Protein AF-S4WAB5-F1 (afdb_monomer)

Organism: NCBI:txid45607

Solvent-accessible surface area (backbone atoms only — not comparable to full-atom values): 7716 Å² total; per-residue (Å²): 116,58,56,71,50,38,75,73,32,72,63,19,28,50,52,52,54,56,50,25,50,50,34,35,67,47,62,54,38,55,58,63,55,35,60,74,65,39,44,42,60,51,73,30,66,30,59,68,73,64,15,44,55,21,47,50,52,50,52,68,36,61,47,78,45,67,38,91,84,80,67,44,85,41,81,41,58,71,46,80,85,55,55,96,79,49,56,58,53,72,51,77,29,98,83,13,40,53,71,37,68,88,44,32,52,58,52,50,54,50,38,53,50,20,53,49,51,42,40,46,76,70,68,70,59,66,92,85,66,87,85,86,84,135

Mean predicted aligned error: 3.74 Å

InterPro domains:
  IPR001227 Acyl transferase domain superfamily [G3DSA:3.40.366.10] (1-134)
  IPR014043 Acyl transferase domain [PF00698] (1-134)
  IPR016035 Acyl transferase/acyl hydrolase/lysophospholipase [SSF52151] (1-134)
  IPR050830 Fungal fatty acid synthase [PTHR10982] (1-134)

Nearest PDB structures (foldseek):
  7q5s-assembly1_C  TM=9.956E-01  e=2.788E-16  Thermochaetoides thermophila DSM 1495
  8psl-assembly1_G  TM=9.859E-01  e=1.251E-15  Saccharomyces cerevisiae
  6ql9-assembly1_H  TM=9.331E-01  e=1.418E-15  Saccharomyces cerevisiae S288C
  6ql9-assembly1_J  TM=9.328E-01  e=1.710E-15  Saccharomyces cerevisiae S288C
  6ql9-assembly1_L  TM=9.329E-01  e=2.489E-15  Saccharomyces cerevisiae S288C

Radius of gyration: 18.32 Å; Cα contacts (8 Å, |Δi|>4): 167; chains: 1; bounding box: 42×33×55 Å

pLDDT: mean 96.0, std 3.22, range [81.0, 98.69]

Structure (mmCIF, N/CA/C/O backbone):
data_AF-S4WAB5-F1
#
_entry.id   AF-S4WAB5-F1
#
loop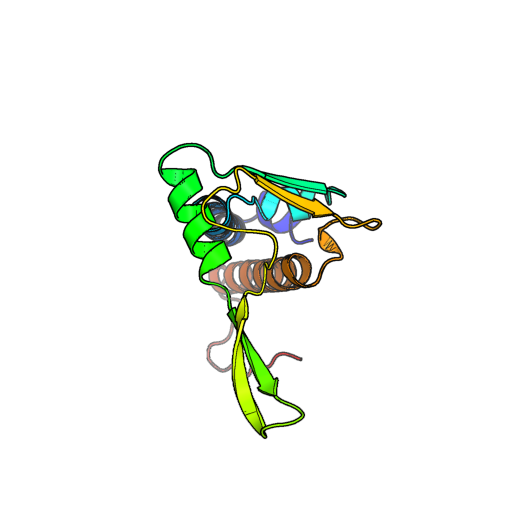_
_atom_site.group_PDB
_atom_site.id
_atom_site.type_symbol
_atom_site.label_atom_id
_atom_site.label_alt_id
_atom_site.label_comp_id
_atom_site.label_asym_id
_atom_site.label_entity_id
_atom_site.label_seq_id
_atom_site.pdbx_PDB_ins_code
_atom_site.Cartn_x
_atom_site.Cartn_y
_atom_site.Cartn_z
_atom_site.occupancy
_atom_site.B_iso_or_equiv
_atom_site.auth_seq_id
_atom_site.auth_comp_id
_atom_site.auth_asym_id
_atom_site.auth_atom_id
_atom_site.pdbx_PDB_model_num
ATOM 1 N N . MET A 1 1 ? -10.135 6.441 3.856 1.00 81.00 1 MET A N 1
ATOM 2 C CA . MET A 1 1 ? -10.633 5.078 4.169 1.00 81.00 1 MET A CA 1
ATOM 3 C C . MET A 1 1 ? -9.980 4.596 5.461 1.00 81.00 1 MET A C 1
ATOM 5 O O . MET A 1 1 ? -8.777 4.774 5.581 1.00 81.00 1 MET A O 1
ATOM 9 N N . GLY A 1 2 ? -10.729 4.056 6.431 1.00 86.31 2 GLY A N 1
ATOM 10 C CA . GLY A 1 2 ? -10.191 3.329 7.603 1.00 86.31 2 GLY A CA 1
ATOM 11 C C . GLY A 1 2 ? -9.308 4.087 8.615 1.00 86.31 2 GLY A C 1
ATOM 12 O O . GLY A 1 2 ? -8.912 3.497 9.617 1.00 86.31 2 GLY A O 1
ATOM 13 N N . MET A 1 3 ? -8.991 5.367 8.388 1.00 94.31 3 MET A N 1
ATOM 14 C CA . MET A 1 3 ? -8.004 6.097 9.199 1.00 94.31 3 MET A CA 1
ATOM 15 C C . MET A 1 3 ? -8.500 6.458 10.605 1.00 94.31 3 MET A C 1
ATOM 17 O O . MET A 1 3 ? -7.706 6.465 11.541 1.00 94.31 3 MET A O 1
ATOM 21 N N . ASP A 1 4 ? -9.802 6.674 10.794 1.00 96.69 4 ASP A N 1
ATOM 22 C CA . ASP A 1 4 ? -10.360 6.904 12.134 1.00 96.69 4 ASP A CA 1
ATOM 23 C C . ASP A 1 4 ? -10.182 5.666 13.025 1.00 96.69 4 ASP A C 1
ATOM 25 O O . ASP A 1 4 ? -9.779 5.768 14.188 1.00 96.69 4 ASP A O 1
ATOM 29 N N . LEU A 1 5 ? -10.397 4.474 12.454 1.00 96.31 5 LEU A N 1
ATOM 30 C CA . LEU A 1 5 ? -10.170 3.208 13.147 1.00 96.31 5 LEU A CA 1
ATOM 31 C C . LEU A 1 5 ? -8.675 2.942 13.366 1.00 96.31 5 LEU A C 1
ATOM 33 O O . LEU A 1 5 ? -8.288 2.519 14.449 1.00 96.31 5 LEU A O 1
ATOM 37 N N . TYR A 1 6 ? -7.823 3.253 12.385 1.00 97.69 6 TYR A N 1
ATOM 38 C CA . TYR A 1 6 ? -6.363 3.199 12.542 1.00 97.69 6 TYR A CA 1
ATOM 39 C C . TYR A 1 6 ? -5.877 4.047 13.735 1.00 97.69 6 TYR A C 1
ATOM 41 O O . TYR A 1 6 ? -5.011 3.631 14.511 1.00 97.69 6 TYR A O 1
ATOM 49 N N . ASN A 1 7 ? -6.445 5.244 13.907 1.00 97.31 7 ASN A N 1
ATOM 50 C CA . ASN A 1 7 ? -6.063 6.153 14.985 1.00 97.31 7 ASN A CA 1
ATOM 51 C C . ASN A 1 7 ? -6.549 5.666 16.357 1.00 97.31 7 ASN A C 1
ATOM 53 O O . ASN A 1 7 ? -5.837 5.839 17.345 1.00 97.31 7 ASN A O 1
ATOM 57 N N . SER A 1 8 ? -7.720 5.030 16.423 1.00 97.38 8 SER A N 1
ATOM 58 C CA . SER A 1 8 ? -8.389 4.665 17.680 1.00 97.38 8 SER A CA 1
ATOM 59 C C . SER A 1 8 ? -8.163 3.221 18.146 1.00 97.38 8 SER A C 1
ATOM 61 O O . SER A 1 8 ? -8.245 2.967 19.347 1.00 97.38 8 SER A O 1
ATOM 63 N N . SER A 1 9 ? -7.849 2.280 17.249 1.00 98.12 9 SE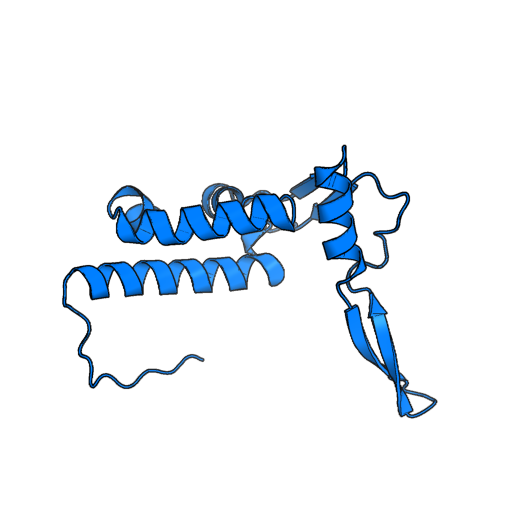R A N 1
ATOM 64 C CA . SER A 1 9 ? -7.660 0.861 17.575 1.00 98.12 9 SER A CA 1
ATOM 65 C C . SER A 1 9 ? -6.209 0.414 17.357 1.00 98.12 9 SER A C 1
ATOM 67 O O . SER A 1 9 ? -5.723 0.450 16.223 1.00 98.12 9 SER A O 1
ATOM 69 N N . PRO A 1 10 ? -5.501 -0.061 18.403 1.00 98.19 10 PRO A N 1
ATOM 70 C CA . PRO A 1 10 ? -4.136 -0.567 18.253 1.00 98.19 10 PRO A CA 1
ATOM 71 C C . PRO A 1 10 ? -4.076 -1.827 17.376 1.00 98.19 10 PRO A C 1
ATOM 73 O O . PRO A 1 10 ? -3.102 -2.022 16.656 1.00 98.19 10 PRO A O 1
ATOM 76 N N . VAL A 1 11 ? -5.128 -2.654 17.386 1.00 98.00 1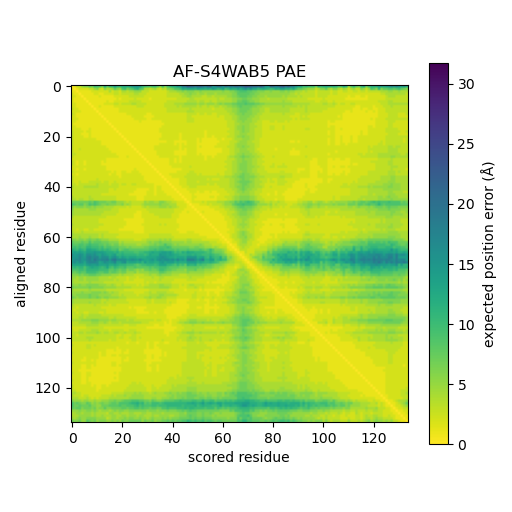1 VAL A N 1
ATOM 77 C CA . VAL A 1 11 ? -5.211 -3.869 16.559 1.00 98.00 11 VAL A CA 1
ATOM 78 C C . VAL A 1 11 ? -5.355 -3.502 15.086 1.00 98.00 11 VAL A C 1
ATOM 80 O O . VAL A 1 11 ? -4.623 -4.023 14.245 1.00 98.00 11 VAL A O 1
ATOM 83 N N . ALA A 1 12 ? -6.251 -2.563 14.768 1.00 98.00 12 ALA A N 1
ATOM 84 C CA . ALA A 1 12 ? -6.398 -2.070 13.403 1.00 98.00 12 ALA A CA 1
ATOM 85 C C . ALA A 1 12 ? -5.103 -1.409 12.910 1.00 98.00 12 ALA A C 1
ATOM 87 O O . ALA A 1 12 ? -4.682 -1.644 11.777 1.00 98.00 12 ALA A O 1
ATOM 88 N N . ARG A 1 13 ? -4.450 -0.619 13.771 1.00 98.50 13 ARG A N 1
ATOM 89 C CA . ARG A 1 13 ? -3.172 0.031 13.473 1.00 98.50 13 ARG A CA 1
ATOM 90 C C . ARG A 1 13 ? -2.088 -0.969 13.083 1.00 98.50 13 ARG A C 1
ATOM 92 O O . ARG A 1 13 ? -1.466 -0.796 12.043 1.00 98.50 13 ARG A O 1
ATOM 99 N N . GLU A 1 14 ? -1.927 -2.043 13.852 1.00 98.38 14 GLU A N 1
ATOM 100 C CA . GLU A 1 14 ? -0.913 -3.069 13.587 1.00 98.38 14 GLU A CA 1
ATOM 101 C C . GLU A 1 14 ? -1.125 -3.770 12.233 1.00 98.38 14 GLU A C 1
ATOM 103 O O . GLU A 1 14 ? -0.163 -4.073 11.526 1.00 98.38 14 GLU A O 1
ATOM 108 N N . VAL A 1 15 ? -2.381 -3.996 11.822 1.00 98.31 15 VAL A N 1
ATOM 109 C CA . VAL A 1 15 ? -2.690 -4.556 10.492 1.00 98.31 15 VAL A CA 1
ATOM 110 C C . VAL A 1 15 ? -2.159 -3.649 9.383 1.00 98.31 15 VAL A C 1
ATOM 112 O O . VAL A 1 15 ? -1.498 -4.133 8.461 1.00 98.31 15 VAL A O 1
ATOM 115 N N . TRP A 1 16 ? -2.424 -2.347 9.485 1.00 98.50 16 TRP A N 1
ATOM 116 C CA . TRP A 1 16 ? -1.954 -1.357 8.521 1.00 98.50 16 TRP A CA 1
ATOM 117 C C . TRP A 1 16 ? -0.435 -1.184 8.552 1.00 98.50 16 TRP A C 1
ATOM 119 O O . TRP A 1 16 ? 0.182 -1.215 7.494 1.00 98.50 16 TRP A O 1
ATOM 129 N N . ASP A 1 17 ? 0.172 -1.047 9.732 1.00 98.56 17 ASP A N 1
ATOM 130 C CA . ASP A 1 17 ? 1.612 -0.801 9.880 1.00 98.56 17 ASP A CA 1
ATOM 131 C C . ASP A 1 17 ? 2.443 -1.981 9.360 1.00 98.56 17 ASP A C 1
ATOM 133 O O . ASP A 1 17 ? 3.463 -1.794 8.692 1.00 98.56 17 ASP A O 1
ATOM 137 N N . ARG A 1 18 ? 1.990 -3.216 9.607 1.00 98.50 18 ARG A N 1
ATOM 138 C CA . ARG A 1 18 ? 2.633 -4.422 9.073 1.00 98.50 18 ARG A CA 1
ATOM 139 C C . ARG A 1 18 ? 2.542 -4.486 7.550 1.00 98.50 18 ARG A C 1
ATOM 141 O O . ARG A 1 18 ? 3.520 -4.851 6.900 1.00 98.50 18 ARG A O 1
ATOM 148 N N . ALA A 1 19 ? 1.388 -4.140 6.985 1.00 98.25 19 ALA A N 1
ATOM 149 C CA . ALA A 1 19 ? 1.220 -4.099 5.539 1.00 98.25 19 ALA A CA 1
ATOM 150 C C . ALA A 1 19 ? 2.068 -2.989 4.910 1.00 98.25 19 ALA A C 1
ATOM 152 O O . ALA A 1 19 ? 2.788 -3.247 3.953 1.00 98.25 19 ALA A O 1
ATOM 153 N N . ASP A 1 20 ? 2.043 -1.782 5.472 1.00 98.50 20 ASP A N 1
ATOM 154 C CA . ASP A 1 20 ? 2.819 -0.646 4.980 1.00 98.50 20 ASP A CA 1
ATOM 155 C C . ASP A 1 20 ? 4.317 -0.943 4.975 1.00 98.50 20 ASP A C 1
ATOM 157 O O . ASP A 1 20 ? 4.972 -0.750 3.954 1.00 98.50 20 ASP A O 1
ATOM 161 N N . ARG A 1 21 ? 4.840 -1.533 6.057 1.00 98.69 21 ARG A N 1
ATOM 162 C CA . ARG A 1 21 ? 6.233 -1.989 6.122 1.00 98.69 21 ARG A CA 1
ATOM 163 C C . ARG A 1 21 ? 6.567 -2.965 4.998 1.00 98.69 21 ARG A C 1
ATOM 165 O O . ARG A 1 21 ? 7.572 -2.785 4.318 1.00 98.69 21 ARG A O 1
ATOM 172 N N . HIS A 1 22 ? 5.697 -3.944 4.751 1.00 98.38 22 HIS A N 1
ATOM 173 C CA . HIS A 1 22 ? 5.882 -4.888 3.653 1.00 98.38 22 HIS A CA 1
ATOM 174 C C . HIS A 1 22 ? 5.892 -4.192 2.282 1.00 98.38 22 HIS A C 1
ATOM 176 O O . HIS A 1 22 ? 6.757 -4.489 1.458 1.00 98.38 22 HIS A O 1
ATOM 182 N N . PHE A 1 23 ? 4.984 -3.242 2.037 1.00 98.19 23 PHE A N 1
ATOM 183 C CA . PHE A 1 23 ? 4.959 -2.467 0.792 1.00 98.19 23 PHE A CA 1
ATOM 184 C C . PHE A 1 23 ? 6.212 -1.598 0.619 1.00 98.19 23 PHE A C 1
ATOM 186 O O . PHE A 1 23 ? 6.760 -1.530 -0.483 1.00 98.19 23 PHE A O 1
ATOM 193 N N . VAL A 1 24 ? 6.708 -0.977 1.691 1.00 98.12 24 VAL A N 1
ATOM 194 C CA . VAL A 1 24 ? 7.925 -0.157 1.655 1.00 98.12 24 VAL A CA 1
ATOM 195 C C . VAL A 1 24 ? 9.146 -1.025 1.367 1.00 98.12 24 VAL A C 1
ATOM 197 O O . VAL A 1 24 ? 9.929 -0.706 0.475 1.00 98.12 24 VAL A O 1
ATOM 200 N N . GLU A 1 25 ? 9.295 -2.143 2.072 1.00 97.62 25 GLU A N 1
ATOM 201 C CA . GLU A 1 25 ? 10.451 -3.032 1.932 1.00 97.62 25 GLU A CA 1
ATOM 202 C C . GLU A 1 25 ? 10.470 -3.770 0.588 1.00 97.62 25 GLU A C 1
ATOM 204 O O . GLU A 1 25 ? 11.541 -3.954 0.008 1.00 97.62 25 GLU A O 1
ATOM 209 N N . THR A 1 26 ? 9.300 -4.165 0.077 1.00 98.19 26 THR A N 1
ATOM 210 C CA . THR A 1 26 ? 9.180 -5.004 -1.129 1.00 98.19 26 THR A CA 1
ATOM 211 C C . THR A 1 26 ? 9.028 -4.173 -2.400 1.00 98.19 26 THR A C 1
ATOM 213 O O . THR A 1 26 ? 9.604 -4.516 -3.434 1.00 98.19 26 THR A O 1
ATOM 216 N N . TYR A 1 27 ? 8.271 -3.075 -2.339 1.00 98.12 27 TYR A N 1
ATOM 217 C CA . TYR A 1 27 ? 7.859 -2.297 -3.512 1.00 98.12 27 TYR A CA 1
ATOM 218 C C . TYR A 1 27 ? 8.271 -0.823 -3.454 1.00 98.12 27 TYR A C 1
ATOM 220 O O . TYR A 1 27 ? 8.080 -0.113 -4.441 1.00 98.12 27 TYR A O 1
ATOM 228 N N . GLY A 1 28 ? 8.848 -0.353 -2.342 1.00 97.88 28 GLY A N 1
ATOM 229 C CA . GLY A 1 28 ? 9.272 1.039 -2.171 1.00 97.88 28 GLY A CA 1
ATOM 230 C C . GLY A 1 28 ? 8.113 2.034 -2.080 1.00 97.88 28 GLY A C 1
ATOM 231 O O . GLY A 1 28 ? 8.277 3.198 -2.440 1.00 97.88 28 GLY A O 1
ATOM 232 N N . ILE A 1 29 ? 6.934 1.583 -1.642 1.00 97.75 29 ILE A N 1
ATOM 233 C CA . ILE A 1 29 ? 5.696 2.373 -1.606 1.00 97.75 29 ILE A CA 1
ATOM 234 C C . ILE A 1 29 ? 5.118 2.339 -0.192 1.00 97.75 29 ILE A C 1
ATOM 236 O O . ILE A 1 29 ? 5.064 1.279 0.413 1.00 97.75 29 ILE A O 1
ATOM 240 N N . SER A 1 30 ? 4.625 3.471 0.317 1.00 98.12 30 SER A N 1
ATOM 241 C CA . SER A 1 30 ? 3.787 3.489 1.524 1.00 98.12 30 SER A CA 1
ATOM 242 C C . SER A 1 30 ? 2.311 3.514 1.129 1.00 98.12 30 SER A C 1
ATOM 244 O O . SER A 1 30 ? 1.823 4.499 0.566 1.00 98.12 30 SER A O 1
ATOM 246 N N . ILE A 1 31 ? 1.590 2.433 1.433 1.00 97.81 31 ILE A N 1
ATOM 247 C CA . ILE A 1 31 ? 0.141 2.353 1.225 1.00 97.81 31 ILE A CA 1
ATOM 248 C C . ILE A 1 31 ? -0.603 3.291 2.182 1.00 97.81 31 ILE A C 1
ATOM 250 O O . ILE A 1 31 ? -1.599 3.899 1.792 1.00 97.81 31 ILE A O 1
ATOM 254 N N . LEU A 1 32 ? -0.085 3.497 3.400 1.00 97.81 32 LEU A N 1
ATOM 255 C CA . LEU A 1 32 ? -0.634 4.461 4.356 1.00 97.81 32 LEU A CA 1
ATOM 256 C C . LEU A 1 32 ? -0.593 5.884 3.799 1.00 97.81 32 LEU A C 1
ATOM 258 O O . LEU A 1 32 ? -1.589 6.604 3.892 1.00 97.81 32 LEU A O 1
ATOM 262 N N . LYS A 1 33 ? 0.525 6.279 3.179 1.00 97.31 33 LYS A N 1
ATOM 263 C CA . LYS A 1 33 ? 0.642 7.584 2.521 1.00 97.31 33 LYS A CA 1
ATOM 264 C C . LYS A 1 33 ? -0.388 7.737 1.402 1.00 97.31 33 LYS A C 1
ATOM 266 O O . LYS A 1 33 ? -1.083 8.748 1.349 1.00 97.31 33 LYS A O 1
ATOM 271 N N . ILE A 1 34 ? -0.542 6.718 0.551 1.00 97.62 34 ILE A N 1
ATOM 272 C CA . ILE A 1 34 ? -1.518 6.743 -0.549 1.00 97.62 34 ILE A CA 1
ATOM 273 C C . ILE A 1 34 ? -2.947 6.909 -0.020 1.00 97.62 34 ILE A C 1
ATOM 275 O O . ILE A 1 34 ? -3.690 7.742 -0.532 1.00 97.62 34 ILE A O 1
ATOM 279 N N . VAL A 1 35 ? -3.336 6.161 1.015 1.00 97.00 35 VAL A N 1
ATOM 280 C CA . VAL A 1 35 ? -4.701 6.224 1.562 1.00 97.00 35 VAL A CA 1
ATOM 281 C C . VAL A 1 35 ? -4.987 7.553 2.270 1.00 97.00 35 VAL A C 1
ATOM 283 O O . VAL A 1 35 ? -6.128 8.017 2.245 1.00 97.00 35 VAL A O 1
ATOM 286 N N . ARG A 1 36 ? -3.980 8.166 2.907 1.00 96.81 36 ARG A N 1
ATOM 287 C CA . ARG A 1 36 ? -4.128 9.440 3.630 1.00 96.81 36 ARG A CA 1
ATOM 288 C C . ARG A 1 36 ? -4.134 10.652 2.707 1.00 96.81 36 ARG A C 1
ATOM 290 O O . ARG A 1 36 ? -4.933 11.558 2.910 1.00 96.81 36 ARG A O 1
ATOM 297 N N . GLU A 1 37 ? -3.237 10.672 1.729 1.00 97.31 37 GLU A N 1
ATOM 298 C CA . GLU A 1 37 ? -2.947 11.873 0.939 1.00 97.31 37 GLU A CA 1
ATOM 299 C C . GLU A 1 37 ? -3.505 11.800 -0.485 1.00 97.31 37 GLU A C 1
ATOM 301 O O . GLU A 1 37 ? -3.671 12.835 -1.121 1.00 97.31 37 GLU A O 1
ATOM 306 N N . ASN A 1 38 ? -3.790 10.593 -0.990 1.00 97.12 38 ASN A N 1
ATOM 307 C CA . ASN A 1 38 ? -4.181 10.326 -2.377 1.00 97.12 38 ASN A CA 1
ATOM 308 C C . ASN A 1 38 ? -3.376 11.161 -3.401 1.00 97.12 38 ASN A C 1
ATOM 310 O O . ASN A 1 38 ? -3.958 11.936 -4.171 1.00 97.12 38 ASN A O 1
ATOM 314 N N . PRO A 1 39 ? -2.032 11.047 -3.408 1.00 98.00 39 PRO A N 1
ATOM 315 C CA . PRO A 1 39 ? -1.202 11.836 -4.308 1.00 98.00 39 PRO A CA 1
ATOM 316 C C . PRO A 1 39 ? -1.516 11.480 -5.765 1.00 98.00 39 PRO A C 1
ATOM 318 O O . PRO A 1 39 ? -1.996 10.387 -6.051 1.00 98.00 39 PRO A O 1
ATOM 321 N N . ARG A 1 40 ? -1.238 12.387 -6.705 1.00 98.00 40 ARG A N 1
ATOM 322 C CA . ARG A 1 40 ? -1.411 12.125 -8.149 1.00 98.00 40 ARG A CA 1
ATOM 323 C C . ARG A 1 40 ? -0.236 11.387 -8.776 1.00 98.00 40 ARG A C 1
ATOM 325 O O . ARG A 1 40 ? -0.402 10.742 -9.806 1.00 98.00 40 ARG A O 1
ATOM 332 N N . GLU A 1 41 ? 0.924 11.466 -8.144 1.00 97.81 41 GLU A N 1
ATOM 333 C CA . GLU A 1 41 ? 2.145 10.813 -8.588 1.00 97.81 41 GLU A CA 1
ATOM 334 C C . GLU A 1 41 ? 2.906 10.216 -7.406 1.00 97.81 41 GLU A C 1
ATOM 336 O O . GLU A 1 41 ? 2.822 10.706 -6.277 1.00 97.81 41 GLU A O 1
ATOM 341 N N . LEU A 1 42 ? 3.645 9.142 -7.667 1.00 98.00 42 LEU A N 1
ATOM 342 C CA . LEU A 1 42 ? 4.565 8.544 -6.708 1.00 98.00 42 LEU A CA 1
ATOM 343 C C . LEU A 1 42 ? 5.734 7.932 -7.460 1.00 98.00 42 LEU A C 1
ATOM 345 O O . LEU A 1 42 ? 5.544 7.074 -8.321 1.00 98.00 42 LEU A O 1
ATOM 349 N N . THR A 1 43 ? 6.941 8.351 -7.096 1.00 98.19 43 THR A N 1
ATOM 350 C CA . THR A 1 43 ? 8.178 7.826 -7.670 1.00 98.19 43 THR A CA 1
ATOM 351 C C . THR A 1 43 ? 8.821 6.842 -6.706 1.00 98.19 43 THR A C 1
ATOM 353 O O . THR A 1 43 ? 9.137 7.183 -5.568 1.00 98.19 43 THR A O 1
ATOM 356 N N . VAL A 1 44 ? 9.028 5.617 -7.180 1.00 98.12 44 VAL A N 1
ATOM 357 C CA . VAL A 1 44 ? 9.825 4.593 -6.508 1.00 98.12 44 VAL A CA 1
ATOM 358 C C . VAL A 1 44 ? 11.256 4.716 -7.002 1.00 98.12 44 VAL A C 1
ATOM 360 O O . VAL A 1 44 ? 11.496 4.703 -8.206 1.00 98.12 44 VAL A O 1
ATOM 363 N N . HIS A 1 45 ? 12.210 4.824 -6.082 1.00 97.69 45 HIS A N 1
ATOM 364 C CA . HIS A 1 45 ? 13.630 4.928 -6.407 1.00 97.69 45 HIS A CA 1
ATOM 365 C C . HIS A 1 45 ? 14.342 3.600 -6.138 1.00 97.69 45 HIS A C 1
ATOM 367 O O . HIS A 1 45 ? 14.251 3.042 -5.048 1.00 97.69 45 HIS A O 1
ATOM 373 N N . PHE A 1 46 ? 15.110 3.121 -7.113 1.00 98.00 46 PHE A N 1
ATOM 374 C CA . PHE A 1 46 ? 15.841 1.852 -7.062 1.00 98.00 46 PHE A CA 1
ATOM 375 C C . PHE A 1 46 ? 17.311 2.038 -6.640 1.00 98.00 46 PHE A C 1
ATOM 377 O O . PHE A 1 46 ? 18.209 1.349 -7.122 1.00 98.00 46 PHE A O 1
ATOM 384 N N . GLY A 1 47 ? 17.570 2.994 -5.744 1.00 93.88 47 GLY A N 1
ATOM 385 C CA . GLY A 1 47 ? 18.911 3.318 -5.252 1.00 93.88 47 GLY A CA 1
ATOM 386 C C . GLY A 1 47 ? 19.429 2.350 -4.181 1.00 93.88 47 GLY A C 1
ATOM 387 O O . GLY A 1 47 ? 18.672 1.844 -3.354 1.00 93.88 47 GLY A O 1
ATOM 388 N N . GLY A 1 48 ? 20.745 2.129 -4.158 1.00 95.25 48 GLY A N 1
ATOM 389 C CA . GLY A 1 48 ? 21.399 1.275 -3.159 1.00 95.25 48 GLY A CA 1
ATOM 390 C C . GLY A 1 48 ? 21.064 -0.216 -3.292 1.00 95.25 48 GLY A C 1
ATOM 391 O O . GLY A 1 48 ? 20.449 -0.659 -4.259 1.00 95.25 48 GLY A O 1
ATOM 392 N N . GLU A 1 49 ? 21.500 -1.017 -2.320 1.00 95.31 49 GLU A N 1
ATOM 393 C CA . GLU A 1 49 ? 21.260 -2.469 -2.308 1.00 95.31 49 GLU A CA 1
ATOM 394 C C . GLU A 1 49 ? 19.770 -2.802 -2.153 1.00 95.31 49 GLU A C 1
ATOM 396 O O . GLU A 1 49 ? 19.240 -3.656 -2.862 1.00 95.31 49 GLU A O 1
ATOM 401 N N . GLN A 1 50 ? 19.070 -2.078 -1.276 1.00 94.25 50 GLN A N 1
ATOM 402 C CA . GLN A 1 50 ? 17.634 -2.251 -1.072 1.00 94.25 50 GLN A CA 1
ATOM 403 C C . GLN A 1 50 ? 16.832 -1.892 -2.330 1.00 94.25 50 GLN A C 1
ATOM 405 O O . GLN A 1 50 ? 15.956 -2.653 -2.733 1.00 94.25 50 GLN A O 1
ATOM 410 N N . GLY A 1 51 ? 17.156 -0.780 -2.996 1.00 97.06 51 GLY A N 1
ATOM 411 C CA . GLY A 1 51 ? 16.470 -0.379 -4.222 1.00 97.06 51 GLY A CA 1
ATOM 412 C C . GLY A 1 51 ? 16.664 -1.366 -5.375 1.00 97.06 51 GLY A C 1
ATOM 413 O O . GLY A 1 51 ? 15.727 -1.582 -6.141 1.00 97.06 51 GLY A O 1
ATOM 414 N N . LYS A 1 52 ? 17.827 -2.032 -5.461 1.00 97.25 52 LYS A N 1
ATOM 415 C CA . LYS A 1 52 ? 18.047 -3.130 -6.419 1.00 97.25 52 LYS A CA 1
ATOM 416 C C . LYS A 1 52 ? 17.112 -4.311 -6.156 1.00 97.25 52 LYS A C 1
ATOM 418 O O . LYS A 1 52 ? 16.474 -4.769 -7.097 1.00 97.25 52 LYS A O 1
ATOM 423 N N . ARG A 1 53 ? 16.963 -4.739 -4.896 1.00 97.62 53 ARG A N 1
ATOM 424 C CA . ARG A 1 53 ? 16.013 -5.806 -4.515 1.00 97.62 53 ARG A CA 1
ATOM 425 C C . ARG A 1 53 ? 14.570 -5.435 -4.853 1.00 97.62 53 ARG A C 1
ATOM 427 O O . ARG A 1 53 ? 13.838 -6.237 -5.420 1.00 97.62 53 ARG A O 1
ATOM 434 N N . ILE A 1 54 ? 14.171 -4.196 -4.561 1.00 98.44 54 ILE A N 1
ATOM 435 C CA . ILE A 1 54 ? 12.842 -3.689 -4.926 1.00 98.44 54 ILE A CA 1
ATOM 436 C C . ILE A 1 54 ? 12.650 -3.762 -6.447 1.00 98.44 54 ILE A C 1
ATOM 438 O O . ILE A 1 54 ? 11.637 -4.267 -6.921 1.00 98.44 54 ILE A O 1
ATOM 442 N N . ARG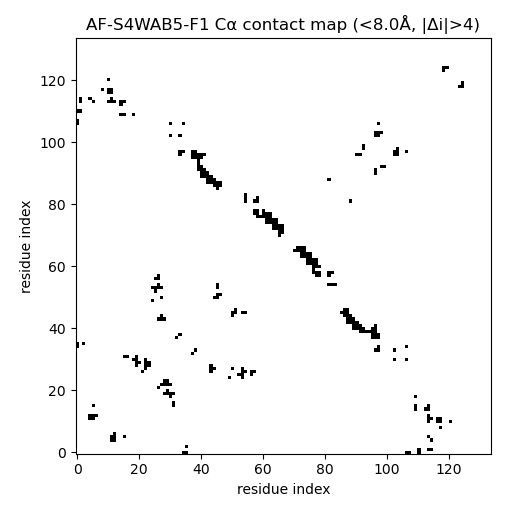 A 1 55 ? 13.635 -3.310 -7.229 1.00 98.44 55 ARG A N 1
ATOM 443 C CA . ARG A 1 55 ? 13.585 -3.359 -8.696 1.00 98.44 55 ARG A CA 1
ATOM 444 C C . ARG A 1 55 ? 13.465 -4.781 -9.236 1.00 98.44 55 ARG A C 1
ATOM 446 O O . ARG A 1 55 ? 12.717 -5.001 -10.183 1.00 98.44 55 ARG A O 1
ATOM 453 N N . GLU A 1 56 ? 14.169 -5.739 -8.640 1.00 98.06 56 GLU A N 1
ATOM 454 C CA . GLU A 1 56 ? 14.056 -7.157 -8.996 1.00 98.06 56 GLU A CA 1
ATOM 455 C C . GLU A 1 56 ? 12.624 -7.669 -8.810 1.00 98.06 56 GLU A C 1
ATOM 457 O O . GLU A 1 56 ? 12.118 -8.354 -9.698 1.00 98.06 56 GLU A O 1
ATOM 462 N N . ASN A 1 57 ? 11.929 -7.257 -7.743 1.00 98.06 57 ASN A N 1
ATOM 463 C CA . ASN A 1 57 ? 10.516 -7.598 -7.549 1.00 98.06 57 ASN A CA 1
ATOM 464 C C . ASN A 1 57 ? 9.637 -7.059 -8.688 1.00 98.06 57 ASN A C 1
ATOM 466 O O . ASN A 1 57 ? 8.775 -7.782 -9.178 1.00 98.06 57 ASN A O 1
ATOM 470 N N . TYR A 1 58 ? 9.871 -5.825 -9.150 1.00 98.06 58 TYR A N 1
ATOM 471 C CA . TYR A 1 58 ? 9.146 -5.255 -10.295 1.00 98.06 58 TYR A CA 1
ATOM 472 C C . TYR A 1 58 ? 9.442 -5.983 -11.612 1.00 98.06 58 TYR A C 1
ATOM 474 O O . TYR A 1 58 ? 8.522 -6.233 -12.387 1.00 98.06 58 TYR A O 1
ATOM 482 N N . ILE A 1 59 ? 10.705 -6.335 -11.870 1.00 97.50 59 ILE A N 1
ATOM 483 C CA . ILE A 1 59 ? 11.114 -7.066 -13.083 1.00 97.50 59 ILE A CA 1
ATOM 484 C C . ILE A 1 59 ? 10.527 -8.485 -13.089 1.00 97.50 59 ILE A C 1
ATOM 486 O O . ILE A 1 59 ? 10.134 -8.990 -14.139 1.00 97.50 59 ILE A O 1
ATOM 490 N N . ALA A 1 60 ? 10.447 -9.126 -11.922 1.00 97.25 60 ALA A N 1
ATOM 491 C CA . ALA A 1 60 ? 9.906 -10.474 -11.775 1.00 97.25 60 ALA A CA 1
ATOM 492 C C . ALA A 1 60 ? 8.382 -10.550 -11.986 1.00 97.25 60 ALA A C 1
ATOM 494 O O . ALA A 1 60 ? 7.854 -11.639 -12.232 1.00 97.25 60 ALA A O 1
ATOM 495 N N . MET A 1 61 ? 7.669 -9.421 -11.907 1.00 96.56 61 MET A N 1
ATOM 496 C CA . MET A 1 61 ? 6.231 -9.364 -12.154 1.00 96.56 61 MET A CA 1
ATOM 497 C C . MET A 1 61 ? 5.923 -9.551 -13.636 1.00 96.56 61 MET A C 1
ATOM 499 O O . MET A 1 61 ? 6.174 -8.680 -14.470 1.00 96.56 61 MET A O 1
ATOM 503 N N . THR A 1 62 ? 5.302 -10.680 -13.950 1.00 95.94 62 THR A N 1
ATOM 504 C CA . THR A 1 62 ? 4.923 -11.065 -15.308 1.00 95.94 62 THR A CA 1
ATOM 505 C C . THR A 1 62 ? 3.474 -11.522 -15.356 1.00 95.94 62 THR A C 1
ATOM 507 O O . THR A 1 62 ? 2.995 -12.112 -14.390 1.00 95.94 62 THR A O 1
ATOM 510 N N . PHE A 1 63 ? 2.818 -11.334 -16.491 1.00 92.88 63 PHE A N 1
ATOM 511 C CA . PHE A 1 63 ? 1.520 -11.914 -16.808 1.00 92.88 63 PHE A CA 1
ATOM 512 C C . PHE A 1 63 ? 1.656 -12.850 -18.008 1.00 92.88 63 PHE A C 1
ATOM 514 O O . PHE A 1 63 ? 2.604 -12.743 -18.787 1.00 92.88 63 PHE A O 1
ATOM 521 N N . GLU A 1 64 ? 0.730 -13.790 -18.133 1.00 93.38 64 GLU A N 1
ATOM 522 C CA . GLU A 1 64 ? 0.678 -14.705 -19.267 1.00 93.38 64 GLU A CA 1
ATOM 523 C C . GLU A 1 64 ? -0.423 -14.257 -20.226 1.00 93.38 64 GLU A C 1
ATOM 525 O O . GLU A 1 64 ? -1.533 -13.920 -19.810 1.00 93.38 64 GLU A O 1
ATOM 530 N N . THR A 1 65 ? -0.102 -14.228 -21.514 1.00 90.62 65 THR A N 1
ATOM 531 C CA . THR A 1 65 ? -1.041 -14.008 -22.612 1.00 90.62 65 THR A CA 1
ATOM 532 C C . THR A 1 65 ? -0.998 -15.190 -23.558 1.00 90.62 65 THR A C 1
ATOM 534 O O . THR A 1 65 ? -0.009 -15.914 -23.625 1.00 90.62 65 THR A O 1
ATOM 537 N N . ILE A 1 66 ? -2.089 -15.402 -24.285 1.00 89.56 66 ILE A N 1
ATOM 538 C CA . ILE A 1 66 ? -2.120 -16.370 -25.378 1.00 89.56 66 ILE A CA 1
ATOM 539 C C . ILE A 1 66 ? -1.769 -15.605 -26.648 1.00 89.56 66 ILE A C 1
ATOM 541 O O . ILE A 1 66 ? -2.392 -14.581 -26.943 1.00 89.56 66 ILE A O 1
ATOM 545 N N . ASP A 1 67 ? -0.761 -16.081 -27.370 1.00 86.12 67 ASP A N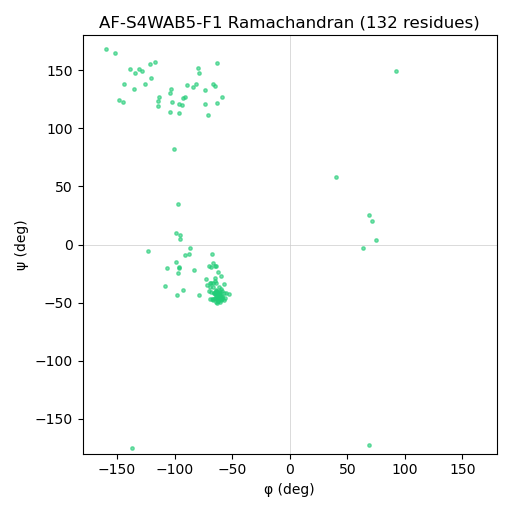 1
ATOM 546 C CA . ASP A 1 67 ? -0.418 -15.550 -28.679 1.00 86.12 67 ASP A CA 1
ATOM 547 C C . ASP A 1 67 ? -1.590 -15.795 -29.638 1.00 86.12 67 ASP A C 1
ATOM 549 O O . ASP A 1 67 ? -2.038 -16.927 -29.825 1.00 86.12 67 ASP A O 1
ATOM 553 N N . SER A 1 68 ? -2.132 -14.726 -30.217 1.00 83.19 68 SER A N 1
ATOM 554 C CA . SER A 1 68 ? -3.307 -14.809 -31.086 1.00 83.19 68 SER A CA 1
ATOM 555 C C . SER A 1 68 ? -3.039 -15.523 -32.412 1.00 83.19 68 SER A C 1
ATOM 557 O O . SER A 1 68 ? -3.992 -15.934 -33.070 1.00 83.19 68 SER A O 1
ATOM 559 N N . GLU A 1 69 ? -1.775 -15.641 -32.821 1.00 86.06 69 GLU A N 1
ATOM 560 C CA . GLU A 1 69 ? -1.365 -16.265 -34.078 1.00 86.06 69 GLU A CA 1
ATOM 561 C C . GLU A 1 69 ? -0.933 -17.719 -33.871 1.00 86.06 69 GLU A C 1
ATOM 563 O O . GLU A 1 69 ? -1.332 -18.585 -34.651 1.00 86.06 69 GLU A O 1
ATOM 568 N N . THR A 1 70 ? -0.151 -18.007 -32.825 1.00 86.81 70 THR A N 1
ATOM 569 C CA . THR A 1 70 ? 0.371 -19.365 -32.580 1.00 86.81 70 THR A CA 1
ATOM 570 C C . THR A 1 70 ? -0.459 -20.175 -31.586 1.00 86.81 70 THR A C 1
ATOM 572 O O . THR A 1 70 ? -0.390 -21.402 -31.590 1.00 86.81 70 THR A O 1
ATOM 575 N N . GLY A 1 71 ? -1.275 -19.518 -30.755 1.00 87.81 71 GLY A N 1
ATOM 576 C CA . GLY A 1 71 ? -2.012 -20.152 -29.659 1.00 87.81 71 GLY A CA 1
ATOM 577 C C . GLY A 1 71 ? -1.142 -20.506 -28.446 1.00 87.81 71 GLY A C 1
ATOM 578 O O . GLY A 1 71 ? -1.650 -21.100 -27.493 1.00 87.81 71 GLY A O 1
ATOM 579 N N . ASP A 1 72 ? 0.145 -20.148 -28.459 1.00 91.81 72 ASP A N 1
ATOM 580 C CA . ASP A 1 72 ? 1.083 -20.477 -27.387 1.00 91.81 72 ASP A CA 1
ATOM 581 C C . ASP A 1 72 ? 0.943 -19.542 -26.179 1.00 91.81 72 ASP A C 1
ATOM 583 O O . ASP A 1 72 ? 0.592 -18.365 -26.298 1.00 91.81 72 ASP A O 1
ATOM 587 N N . LEU A 1 73 ? 1.285 -20.056 -24.994 1.00 90.81 73 LEU A N 1
ATOM 588 C CA . LEU A 1 73 ? 1.408 -19.249 -23.781 1.00 90.81 73 LEU A CA 1
ATOM 589 C C . LEU A 1 73 ? 2.681 -18.399 -23.831 1.00 90.81 73 LEU A C 1
ATOM 591 O O . LEU A 1 73 ? 3.799 -18.916 -23.869 1.00 90.81 73 LEU A O 1
ATOM 595 N N . LYS A 1 74 ? 2.509 -17.082 -23.756 1.00 92.25 74 LYS A N 1
ATOM 596 C CA . LYS A 1 74 ? 3.583 -16.095 -23.724 1.00 92.25 74 LYS A CA 1
ATOM 597 C C . LYS A 1 74 ? 3.617 -15.392 -22.376 1.00 92.25 74 LYS A C 1
ATOM 599 O O . LYS A 1 74 ? 2.633 -14.812 -21.932 1.00 92.25 74 LYS A O 1
ATOM 604 N N . ARG A 1 75 ? 4.784 -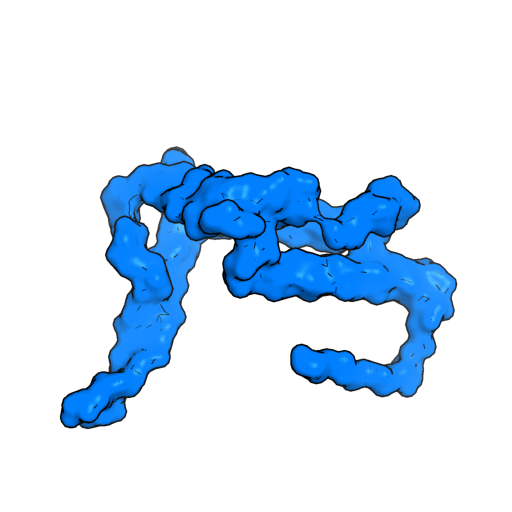15.389 -21.737 1.00 92.31 75 ARG A N 1
ATOM 605 C CA . ARG A 1 75 ? 5.021 -14.674 -20.479 1.00 92.31 75 ARG A CA 1
ATOM 606 C C . ARG A 1 75 ? 5.592 -13.284 -20.765 1.00 92.31 75 ARG A C 1
ATOM 608 O O . ARG A 1 75 ? 6.669 -13.172 -21.347 1.00 92.31 75 ARG A O 1
ATOM 615 N N . GLU A 1 76 ? 4.902 -12.229 -20.337 1.00 92.31 76 GLU A N 1
ATOM 616 C CA . GLU A 1 76 ? 5.306 -10.831 -20.541 1.00 92.31 76 GLU A CA 1
ATOM 617 C C . GLU A 1 76 ? 5.492 -10.080 -19.209 1.00 92.31 76 GLU A C 1
ATOM 619 O O . GLU A 1 76 ? 4.714 -10.289 -18.278 1.00 92.31 76 GLU A O 1
ATOM 624 N N . PRO A 1 77 ? 6.478 -9.172 -19.080 1.00 94.88 77 PRO A N 1
ATOM 625 C CA . PRO A 1 77 ? 6.608 -8.310 -17.905 1.00 94.88 77 PRO A CA 1
ATOM 626 C C . PRO A 1 77 ? 5.425 -7.347 -17.764 1.00 94.88 77 PRO A C 1
ATOM 628 O O . PRO A 1 77 ? 5.036 -6.696 -18.737 1.00 94.88 77 PRO A O 1
ATOM 631 N N . ILE A 1 78 ? 4.911 -7.185 -16.541 1.00 95.25 78 ILE A N 1
ATOM 632 C CA . ILE A 1 78 ? 3.883 -6.178 -16.226 1.00 95.25 78 ILE A CA 1
ATOM 633 C C .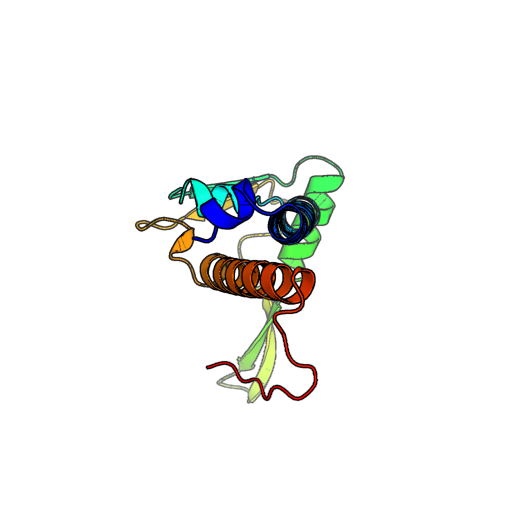 ILE A 1 78 ? 4.456 -4.771 -16.451 1.00 95.25 78 ILE A C 1
ATOM 635 O O . ILE A 1 78 ? 3.840 -3.935 -17.111 1.00 95.25 78 ILE A O 1
ATOM 639 N N . PHE A 1 79 ? 5.669 -4.518 -15.954 1.00 96.06 79 PHE A N 1
ATOM 640 C CA . PHE A 1 79 ? 6.341 -3.224 -16.063 1.00 96.06 79 PHE A CA 1
ATOM 641 C C . PHE A 1 79 ? 7.384 -3.222 -17.184 1.00 96.06 79 PHE A C 1
ATOM 643 O O . PHE A 1 79 ? 8.581 -3.357 -16.942 1.00 96.06 79 PHE A O 1
ATOM 650 N N . LYS A 1 80 ? 6.937 -3.019 -18.428 1.00 94.56 80 LYS A N 1
ATOM 651 C CA . LYS A 1 80 ? 7.800 -3.067 -19.628 1.00 94.56 80 LYS A CA 1
ATOM 652 C C . LYS A 1 80 ? 8.951 -2.047 -19.624 1.00 94.56 80 LYS A C 1
ATOM 654 O O . LYS A 1 80 ? 9.971 -2.277 -20.261 1.00 94.56 80 LYS A O 1
ATOM 659 N N . SER A 1 81 ? 8.793 -0.923 -18.923 1.00 95.81 81 SER A N 1
ATOM 660 C CA . SER A 1 81 ? 9.801 0.143 -18.845 1.00 95.81 81 SER A CA 1
ATOM 661 C C . SER A 1 81 ? 10.838 -0.048 -17.733 1.00 95.81 81 SER A C 1
ATOM 663 O O . SER A 1 81 ? 11.788 0.730 -17.664 1.00 95.81 81 SER A O 1
ATOM 665 N N . ILE A 1 82 ? 10.656 -1.030 -16.843 1.00 97.50 82 ILE A N 1
ATOM 666 C CA . ILE A 1 82 ? 11.588 -1.297 -15.743 1.00 97.50 82 ILE A CA 1
ATOM 667 C C . ILE A 1 82 ? 12.555 -2.401 -16.175 1.00 97.50 82 ILE A C 1
ATOM 669 O O . ILE A 1 82 ? 12.149 -3.516 -16.487 1.00 97.50 82 ILE A O 1
ATOM 673 N N . ASN A 1 83 ? 13.849 -2.093 -16.171 1.00 95.88 83 ASN A N 1
ATOM 674 C CA . ASN A 1 83 ? 14.933 -3.012 -16.505 1.00 95.88 83 ASN A CA 1
ATOM 675 C C . ASN A 1 83 ? 16.105 -2.861 -15.513 1.00 95.88 83 ASN A C 1
ATOM 677 O O . ASN A 1 83 ? 16.014 -2.123 -14.531 1.00 95.88 83 ASN A O 1
ATOM 681 N N . GLN A 1 84 ? 17.216 -3.567 -15.746 1.00 95.94 84 GLN A N 1
ATOM 682 C CA . GLN A 1 84 ? 18.369 -3.579 -14.832 1.00 95.94 84 GLN A CA 1
ATOM 683 C C . GLN A 1 84 ? 19.108 -2.235 -14.709 1.00 95.94 84 GLN A C 1
ATOM 685 O O . GLN A 1 84 ? 19.868 -2.033 -13.758 1.00 95.94 84 GLN A O 1
ATOM 690 N N . GLU A 1 85 ? 18.873 -1.306 -15.630 1.00 95.75 85 GLU A N 1
ATOM 691 C CA . GLU A 1 85 ? 19.478 0.026 -15.644 1.00 95.75 85 GLU A CA 1
ATOM 692 C C . GLU A 1 85 ? 18.535 1.093 -15.069 1.00 95.75 85 GLU A C 1
ATOM 694 O O . GLU A 1 85 ? 18.981 2.179 -14.698 1.00 95.75 85 GLU A O 1
ATOM 699 N N . SER A 1 86 ? 17.241 0.785 -14.920 1.00 97.50 86 SER A N 1
ATOM 700 C CA . SER A 1 86 ? 16.259 1.705 -14.348 1.00 97.50 86 SER A CA 1
ATOM 701 C C . SER A 1 86 ? 16.653 2.125 -12.929 1.00 97.50 86 SER A C 1
ATOM 703 O O . SER A 1 86 ? 16.879 1.289 -12.047 1.00 97.50 86 SER A O 1
ATOM 705 N N . SER A 1 87 ? 16.698 3.439 -12.701 1.00 97.44 87 SER A N 1
ATOM 706 C CA . SER A 1 87 ? 16.997 4.047 -11.397 1.00 97.44 87 SER A CA 1
ATOM 707 C C . SER A 1 87 ? 15.744 4.421 -10.606 1.00 97.44 87 SER A C 1
ATOM 709 O O . SER A 1 87 ? 15.817 4.606 -9.393 1.00 97.44 87 SER A O 1
ATOM 711 N N . HIS A 1 88 ? 14.600 4.537 -11.278 1.00 98.00 88 HIS A N 1
ATOM 712 C CA . HIS A 1 88 ? 13.314 4.855 -10.675 1.00 98.00 88 HIS A CA 1
ATOM 713 C C . HIS A 1 88 ? 12.158 4.426 -11.586 1.00 98.00 88 HIS A C 1
ATOM 715 O O . HIS A 1 88 ? 12.361 4.105 -12.759 1.00 98.00 88 HIS A O 1
ATOM 721 N N . TYR A 1 89 ? 10.948 4.448 -11.039 1.00 98.31 89 TYR A N 1
ATOM 722 C CA . TYR A 1 89 ? 9.696 4.320 -11.775 1.00 98.31 89 TYR A CA 1
ATOM 723 C C . TYR A 1 89 ? 8.633 5.217 -11.142 1.00 98.31 89 TYR A C 1
ATOM 725 O O . TYR A 1 89 ? 8.528 5.270 -9.916 1.00 98.31 89 TYR A O 1
ATOM 733 N N . THR A 1 90 ? 7.834 5.901 -11.959 1.00 98.12 90 THR A N 1
ATOM 734 C CA . THR A 1 90 ? 6.803 6.830 -11.480 1.00 98.12 90 THR A CA 1
ATOM 735 C C . THR A 1 90 ? 5.412 6.327 -11.838 1.00 98.12 90 THR A C 1
ATOM 737 O O . THR A 1 90 ? 5.086 6.124 -13.006 1.00 98.12 90 THR A O 1
ATOM 740 N N . PHE A 1 91 ? 4.573 6.162 -10.819 1.00 97.81 91 PHE A N 1
ATOM 741 C CA . PHE A 1 91 ? 3.135 5.983 -10.973 1.00 97.81 91 PHE A CA 1
ATOM 742 C C . PHE A 1 91 ? 2.474 7.343 -11.158 1.00 97.81 91 PHE A C 1
ATOM 744 O O . PHE A 1 91 ? 2.803 8.283 -10.436 1.00 97.81 91 PHE A O 1
ATOM 751 N N . LEU A 1 92 ? 1.515 7.430 -12.080 1.00 97.31 92 LEU A N 1
ATOM 752 C CA . LEU A 1 92 ? 0.774 8.651 -12.376 1.00 97.31 92 LEU A CA 1
ATOM 753 C C . LEU A 1 92 ? -0.720 8.341 -12.502 1.00 97.31 92 LEU A C 1
ATOM 755 O O . LEU A 1 92 ? -1.109 7.402 -13.195 1.00 97.31 92 LEU A O 1
ATOM 759 N N . SER A 1 93 ? -1.553 9.160 -11.866 1.00 97.06 93 SER A N 1
ATOM 760 C CA . SER A 1 93 ? -3.009 9.110 -11.989 1.00 97.06 93 SER A CA 1
ATOM 761 C C . SER A 1 93 ? -3.607 10.520 -11.921 1.00 97.06 93 SER A C 1
ATOM 763 O O . SER A 1 93 ? -3.447 11.199 -10.900 1.00 97.06 93 SER A O 1
ATOM 765 N N . PRO A 1 94 ? -4.363 10.965 -12.945 1.00 96.12 94 PRO A N 1
ATOM 766 C CA . PRO A 1 94 ? -5.032 12.271 -12.933 1.00 96.12 94 PRO A CA 1
ATOM 767 C C . PRO A 1 94 ? -5.975 12.464 -11.735 1.00 96.12 94 PRO A C 1
ATOM 769 O O . PRO A 1 94 ? -6.087 13.563 -11.190 1.00 96.12 94 PRO A O 1
ATOM 772 N N . ASN A 1 95 ? -6.609 11.373 -11.296 1.00 95.94 95 ASN A N 1
ATOM 773 C CA . ASN A 1 95 ? -7.610 11.360 -10.227 1.00 95.94 95 ASN A CA 1
ATOM 774 C C . ASN A 1 95 ? -7.032 10.929 -8.865 1.00 95.94 95 ASN A C 1
ATOM 776 O O . ASN A 1 95 ? -7.784 10.698 -7.920 1.00 95.94 95 ASN A O 1
ATOM 780 N N . GLY A 1 96 ? -5.703 10.828 -8.756 1.00 97.12 96 GLY A N 1
ATOM 781 C CA . GLY A 1 96 ? -5.023 10.323 -7.566 1.00 97.12 96 GLY A CA 1
ATOM 782 C C . GLY A 1 96 ? -4.760 8.818 -7.627 1.00 97.12 96 GLY A C 1
ATOM 783 O O . GLY A 1 96 ? -5.481 8.056 -8.279 1.00 97.12 96 GLY A O 1
ATOM 784 N N . LEU A 1 97 ? -3.681 8.379 -6.984 1.00 97.44 97 LEU A N 1
ATOM 785 C CA . LEU A 1 97 ? -3.223 6.992 -7.017 1.00 97.44 97 LEU A CA 1
ATOM 786 C C . LEU A 1 97 ? -4.215 6.030 -6.361 1.00 97.44 97 LEU A C 1
ATOM 788 O O . LEU A 1 97 ? -4.321 4.893 -6.805 1.00 97.44 97 LEU A O 1
ATOM 792 N N . LEU A 1 98 ? -5.008 6.481 -5.385 1.00 96.25 98 LEU A N 1
ATOM 793 C CA . LEU A 1 98 ? -6.052 5.663 -4.762 1.00 96.25 98 LEU A CA 1
ATOM 794 C C . LEU A 1 98 ? -7.204 5.324 -5.726 1.00 96.25 98 LEU A C 1
ATOM 796 O O . LEU A 1 98 ? -8.052 4.525 -5.368 1.00 96.25 98 LEU A O 1
ATOM 800 N N . ALA A 1 99 ? -7.248 5.911 -6.928 1.00 94.62 99 ALA A N 1
ATOM 801 C CA . ALA A 1 99 ? -8.182 5.522 -7.987 1.00 94.62 99 ALA A CA 1
ATOM 802 C C . ALA A 1 99 ? -7.616 4.443 -8.932 1.00 94.62 99 ALA A C 1
ATOM 804 O O . ALA A 1 99 ? -8.342 3.928 -9.780 1.00 94.62 99 ALA A O 1
ATOM 805 N N . MET A 1 100 ? -6.324 4.108 -8.833 1.00 96.38 100 MET A N 1
ATOM 806 C CA . MET A 1 100 ? -5.723 3.055 -9.652 1.00 96.38 100 MET A CA 1
ATOM 807 C C . MET A 1 100 ? -5.970 1.692 -9.014 1.00 96.38 100 MET A C 1
ATOM 809 O O . MET A 1 100 ? -5.774 1.521 -7.807 1.00 96.38 100 MET A O 1
ATOM 813 N N . THR A 1 101 ? -6.352 0.700 -9.815 1.00 94.88 101 THR A N 1
ATOM 814 C CA . THR A 1 101 ? -6.717 -0.643 -9.342 1.00 94.88 101 THR A CA 1
ATOM 815 C C . THR A 1 101 ? -5.646 -1.270 -8.447 1.00 94.88 101 THR A C 1
ATOM 817 O O . THR A 1 101 ? -5.972 -1.784 -7.379 1.00 94.88 101 THR A O 1
ATOM 820 N N . GLN A 1 102 ? -4.368 -1.140 -8.816 1.00 94.44 102 GLN A N 1
ATOM 821 C CA . GLN A 1 102 ? -3.236 -1.693 -8.065 1.00 94.44 102 GLN A CA 1
ATOM 822 C C . GLN A 1 102 ? -3.046 -1.104 -6.657 1.00 94.44 102 GLN A C 1
ATOM 824 O O . GLN A 1 102 ? -2.372 -1.718 -5.837 1.00 94.44 102 GLN A O 1
ATOM 829 N N . PHE A 1 103 ? -3.626 0.063 -6.360 1.00 96.94 103 PHE A N 1
ATOM 830 C CA . PHE A 1 103 ? -3.586 0.678 -5.027 1.00 96.94 103 PHE A CA 1
ATOM 831 C C . PHE A 1 103 ? -4.937 0.612 -4.321 1.00 96.94 103 PHE A C 1
ATOM 833 O O . PHE A 1 103 ? -4.991 0.401 -3.111 1.00 96.94 103 PHE A O 1
ATOM 840 N N . THR A 1 104 ? -6.024 0.738 -5.081 1.00 96.31 104 THR A N 1
ATOM 841 C CA . THR A 1 104 ? -7.393 0.685 -4.559 1.00 96.31 104 THR A CA 1
ATOM 842 C C . THR A 1 104 ? -7.681 -0.673 -3.929 1.00 96.31 104 THR A C 1
ATOM 844 O O . THR A 1 104 ? -8.157 -0.731 -2.800 1.00 96.31 104 THR A O 1
ATOM 847 N N . GLN A 1 105 ? -7.367 -1.769 -4.631 1.00 96.44 105 GLN A N 1
ATOM 848 C CA . GLN A 1 105 ? -7.692 -3.115 -4.155 1.00 96.44 105 GLN A CA 1
ATOM 849 C C . GLN A 1 105 ? -6.959 -3.456 -2.845 1.00 96.44 105 GLN A C 1
ATOM 851 O O . GLN A 1 105 ? -7.641 -3.799 -1.881 1.00 96.44 105 GLN A O 1
ATOM 856 N N . PRO A 1 106 ? -5.624 -3.280 -2.718 1.00 97.50 106 PRO A N 1
ATOM 857 C CA . PRO A 1 106 ? -4.959 -3.486 -1.433 1.00 97.50 106 PRO A CA 1
ATOM 858 C C . PRO A 1 106 ? -5.480 -2.574 -0.319 1.00 97.50 106 PRO A C 1
ATOM 860 O O . PRO A 1 106 ? -5.609 -3.022 0.818 1.00 97.50 106 PRO A O 1
ATOM 863 N N . ALA A 1 107 ? -5.799 -1.310 -0.619 1.00 97.25 107 ALA A N 1
ATOM 864 C CA . ALA A 1 107 ? -6.332 -0.382 0.377 1.00 97.25 107 ALA A CA 1
ATOM 865 C C . ALA A 1 107 ? -7.699 -0.827 0.923 1.00 97.25 107 ALA A C 1
ATOM 867 O O . ALA A 1 107 ? -7.920 -0.754 2.134 1.00 97.25 107 ALA A O 1
ATOM 868 N N . LEU A 1 108 ? -8.595 -1.311 0.055 1.00 97.25 108 LEU A N 1
ATOM 869 C CA . LEU A 1 108 ? -9.892 -1.862 0.456 1.00 97.25 108 LEU A CA 1
ATOM 870 C C . LEU A 1 108 ? -9.714 -3.117 1.314 1.00 97.25 108 LEU A C 1
ATOM 872 O O . LEU A 1 108 ? -10.223 -3.160 2.433 1.00 97.25 108 LEU A O 1
ATOM 876 N N . THR A 1 109 ? -8.891 -4.067 0.863 1.00 97.69 109 THR A N 1
ATOM 877 C CA . THR A 1 109 ? -8.600 -5.294 1.617 1.00 97.69 109 THR A CA 1
ATOM 878 C C . THR A 1 109 ? -8.028 -4.992 3.003 1.00 97.69 109 THR A C 1
ATOM 880 O O . THR A 1 109 ? -8.412 -5.621 3.989 1.00 97.69 109 THR A O 1
ATOM 883 N N . LEU A 1 110 ? -7.120 -4.015 3.119 1.00 97.88 110 LEU A N 1
ATOM 884 C CA . LEU A 1 110 ? -6.545 -3.619 4.408 1.00 97.88 110 LEU A CA 1
ATOM 885 C C . LEU A 1 110 ? -7.571 -2.952 5.321 1.00 97.88 110 LEU A C 1
ATOM 887 O O . LEU A 1 110 ? -7.600 -3.247 6.514 1.00 97.88 110 LEU A O 1
ATOM 891 N N . MET A 1 111 ? -8.434 -2.096 4.774 1.00 97.62 111 MET A N 1
ATOM 892 C CA . MET A 1 111 ? -9.521 -1.476 5.528 1.00 97.62 111 MET A CA 1
ATOM 893 C C . MET A 1 111 ? -10.476 -2.528 6.098 1.00 97.62 111 MET A C 1
ATOM 895 O O . MET A 1 111 ? -10.788 -2.494 7.291 1.00 97.62 111 MET A O 1
ATOM 899 N N . GLU A 1 112 ? -10.925 -3.463 5.266 1.00 97.69 112 GLU A N 1
ATOM 900 C CA . GLU A 1 112 ? -11.834 -4.540 5.658 1.00 97.69 112 GLU A CA 1
ATOM 901 C C . GLU A 1 112 ? -11.182 -5.459 6.688 1.00 97.69 112 GLU A C 1
ATOM 903 O O . GLU A 1 112 ? -11.761 -5.725 7.743 1.00 97.69 112 GLU A O 1
ATOM 908 N N . LYS A 1 113 ? -9.931 -5.869 6.445 1.00 97.88 113 LYS A N 1
ATOM 909 C CA . LYS A 1 113 ? -9.188 -6.728 7.366 1.00 97.88 113 LYS A CA 1
ATOM 910 C C . LYS A 1 113 ? -8.947 -6.057 8.715 1.00 97.88 113 LYS A C 1
ATOM 912 O O . LYS A 1 113 ? -9.147 -6.696 9.743 1.00 97.88 113 LYS A O 1
ATOM 917 N N . ALA A 1 114 ? -8.544 -4.788 8.731 1.00 98.12 114 ALA A N 1
ATOM 918 C CA . ALA A 1 114 ? -8.329 -4.040 9.967 1.00 98.12 114 ALA A CA 1
ATOM 919 C C . ALA A 1 114 ? -9.631 -3.887 10.769 1.00 98.12 114 ALA A C 1
ATOM 921 O O . ALA A 1 114 ? -9.628 -4.054 11.988 1.00 98.12 114 ALA A O 1
ATOM 922 N N . SER A 1 115 ? -10.747 -3.633 10.079 1.00 97.81 115 SER A N 1
ATOM 923 C CA . SER A 1 115 ? -12.072 -3.540 10.704 1.00 97.81 115 SER A CA 1
ATOM 924 C C . SER A 1 115 ? -12.512 -4.879 11.294 1.00 97.81 115 SER A C 1
ATOM 926 O O . SER A 1 115 ? -13.009 -4.938 12.417 1.00 97.81 115 SER A O 1
ATOM 928 N N . PHE A 1 116 ? -12.271 -5.971 10.568 1.00 97.44 116 PHE A N 1
ATOM 929 C CA . PHE A 1 116 ? -12.579 -7.318 11.031 1.00 97.44 116 PHE A CA 1
ATOM 930 C C . PHE A 1 116 ? -11.749 -7.731 12.251 1.00 97.44 116 PHE A C 1
ATOM 932 O O . PHE A 1 116 ? -12.301 -8.252 13.218 1.00 97.44 116 PHE A O 1
ATOM 939 N N . GLU A 1 117 ? -10.436 -7.487 12.244 1.00 97.75 117 GLU A N 1
ATOM 940 C CA . GLU A 1 117 ? -9.581 -7.831 13.386 1.00 97.75 117 GLU A CA 1
ATOM 941 C C . GLU A 1 117 ? -9.913 -6.996 14.633 1.00 97.75 117 GLU A C 1
ATOM 943 O O . GLU A 1 117 ? -9.865 -7.524 15.745 1.00 97.75 117 GLU A O 1
ATOM 948 N N . ASP A 1 118 ? -10.334 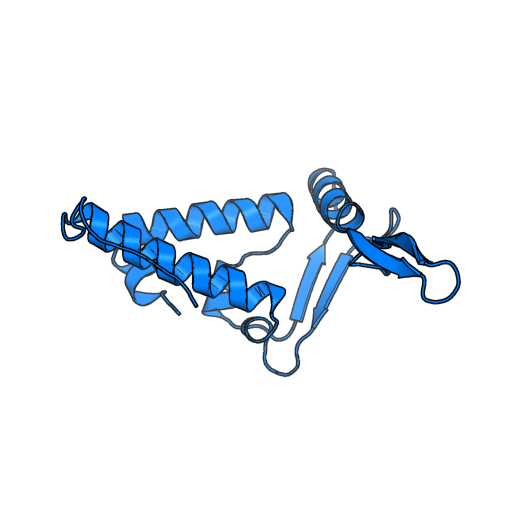-5.735 14.478 1.00 98.19 118 ASP A N 1
ATOM 949 C CA . ASP A 1 118 ? -10.837 -4.938 15.603 1.00 98.19 118 ASP A CA 1
ATOM 950 C C . ASP A 1 118 ? -12.098 -5.564 16.224 1.00 98.19 118 ASP A C 1
ATOM 952 O O . ASP A 1 118 ? -12.135 -5.784 17.437 1.00 98.19 118 ASP A O 1
ATOM 956 N N . MET A 1 119 ? -13.091 -5.943 15.407 1.00 97.75 119 MET A N 1
ATOM 957 C CA . MET A 1 119 ? -14.293 -6.645 15.883 1.00 97.75 119 MET A CA 1
ATOM 958 C C . MET A 1 119 ? -13.945 -7.968 16.571 1.00 97.75 119 MET A C 1
ATOM 960 O O . MET A 1 119 ? -14.453 -8.270 17.655 1.00 97.75 119 MET A O 1
ATOM 964 N N . ARG A 1 120 ? -13.038 -8.745 15.972 1.00 96.69 120 ARG A N 1
ATOM 965 C CA . ARG A 1 120 ? -12.578 -10.023 16.518 1.00 96.69 120 ARG A CA 1
ATOM 966 C C . ARG A 1 120 ? -11.902 -9.848 17.876 1.00 96.69 120 ARG A C 1
ATOM 968 O O . ARG A 1 120 ? -12.182 -10.620 18.789 1.00 96.69 120 ARG A O 1
ATOM 975 N N . SER A 1 121 ? -11.066 -8.820 18.034 1.00 97.25 121 SER A N 1
ATOM 976 C CA . SER A 1 121 ? -10.370 -8.528 19.296 1.00 97.25 121 SER A CA 1
ATOM 977 C C . SER A 1 121 ? -11.318 -8.195 20.454 1.00 97.25 121 SER A C 1
ATOM 979 O O . SER A 1 121 ? -10.974 -8.399 21.615 1.00 97.25 121 SER A O 1
ATOM 981 N N . LYS A 1 122 ? -12.530 -7.731 20.133 1.00 97.56 122 LYS A N 1
ATOM 982 C CA . LYS A 1 122 ? -13.597 -7.392 21.085 1.00 97.56 122 LYS A CA 1
ATOM 983 C C . LYS A 1 122 ? -14.593 -8.536 21.304 1.00 97.56 122 LYS A C 1
ATOM 985 O O . LYS A 1 122 ? -15.589 -8.342 21.991 1.00 97.56 122 LYS A O 1
ATOM 990 N N . GLY A 1 123 ? -14.352 -9.710 20.714 1.00 96.81 123 GLY A N 1
ATOM 991 C CA . GLY A 1 123 ? -15.242 -10.867 20.837 1.00 96.81 123 GLY A CA 1
ATOM 992 C C . GLY A 1 123 ? -16.566 -10.727 20.079 1.00 96.81 123 GLY A C 1
ATOM 993 O O . GLY A 1 123 ? -17.520 -11.422 20.405 1.00 96.81 123 GLY A O 1
ATOM 994 N N . LEU A 1 124 ? -16.641 -9.837 19.082 1.00 97.00 124 LEU A N 1
ATOM 995 C CA . LEU A 1 124 ? -17.868 -9.581 18.312 1.00 97.00 124 LEU A CA 1
ATOM 996 C C . LEU A 1 124 ? -18.048 -10.526 17.112 1.00 97.00 124 LEU A C 1
ATOM 998 O O . LEU A 1 124 ? -19.047 -10.433 16.404 1.00 97.00 124 LEU A O 1
ATOM 1002 N N . VAL A 1 125 ? -17.079 -11.408 16.855 1.00 96.00 125 VAL A N 1
ATOM 1003 C CA . VAL A 1 125 ? -17.088 -12.338 15.718 1.00 96.00 125 VAL A CA 1
ATOM 1004 C C . VAL A 1 125 ? -17.434 -13.740 16.211 1.00 96.00 125 VAL A C 1
ATOM 1006 O O . VAL A 1 125 ? -16.652 -14.348 16.940 1.00 96.00 125 VAL A O 1
ATOM 1009 N N . ASP A 1 126 ? -18.589 -14.253 15.785 1.00 94.44 126 ASP A N 1
ATOM 1010 C CA . ASP A 1 126 ? -19.025 -15.624 16.067 1.00 94.44 126 ASP A CA 1
ATOM 1011 C C . ASP A 1 126 ? -18.219 -16.626 15.223 1.00 94.44 126 ASP A C 1
ATOM 1013 O O . ASP A 1 126 ? -18.070 -16.457 14.008 1.00 94.44 126 ASP A O 1
ATOM 1017 N N . SER A 1 127 ? -17.725 -17.693 15.857 1.00 91.38 127 SER A N 1
ATOM 1018 C CA . SER A 1 127 ? -16.981 -18.771 15.202 1.00 91.38 127 SER A CA 1
ATOM 1019 C C . SER A 1 127 ? -17.807 -19.570 14.190 1.00 91.38 127 SER A C 1
ATOM 1021 O O . SER A 1 127 ? -17.218 -20.238 13.346 1.00 91.38 127 SER A O 1
ATOM 1023 N N . ASN A 1 128 ? -19.141 -19.507 14.255 1.00 94.69 128 ASN A N 1
ATOM 1024 C CA . ASN A 1 128 ? -20.043 -20.187 13.318 1.00 94.69 128 ASN A CA 1
ATOM 1025 C C . ASN A 1 128 ? -20.508 -19.292 12.154 1.00 94.69 128 ASN A C 1
ATOM 1027 O O . ASN A 1 128 ? -21.393 -19.681 11.390 1.00 94.69 128 ASN A O 1
ATOM 1031 N N . SER A 1 129 ? -19.938 -18.091 12.013 1.00 93.81 129 SER A N 1
ATOM 1032 C CA . SER A 1 129 ? -20.318 -17.148 10.957 1.00 93.81 129 SER A CA 1
ATOM 1033 C C . SER A 1 129 ? -19.953 -17.666 9.562 1.00 93.81 129 SER A C 1
ATOM 1035 O O . SER A 1 129 ? -18.846 -18.153 9.334 1.00 93.81 129 SER A O 1
ATOM 1037 N N . ILE A 1 130 ? -20.857 -17.480 8.599 1.00 95.94 130 ILE A N 1
ATOM 1038 C CA . ILE A 1 130 ? -20.593 -17.704 7.170 1.00 95.94 130 ILE A CA 1
ATOM 1039 C C . ILE A 1 130 ? -20.068 -16.394 6.570 1.00 95.94 130 ILE A C 1
ATOM 1041 O O . ILE A 1 130 ? -20.609 -15.328 6.856 1.00 95.94 130 ILE A O 1
ATOM 1045 N N . PHE A 1 131 ? -19.036 -16.461 5.727 1.00 95.50 131 PHE A N 1
ATOM 1046 C CA . PHE A 1 131 ? -18.460 -15.290 5.061 1.00 95.50 131 PHE A CA 1
ATOM 1047 C C . PHE A 1 131 ? -18.356 -15.496 3.546 1.00 95.50 131 PHE A C 1
ATOM 1049 O O . PHE A 1 131 ? -18.181 -16.613 3.061 1.00 95.50 131 PHE A O 1
ATOM 1056 N N . THR A 1 132 ? -18.464 -14.400 2.797 1.00 95.19 132 THR A N 1
ATOM 1057 C CA . THR A 1 132 ? -18.246 -14.333 1.347 1.00 95.19 132 THR A CA 1
ATOM 1058 C C . THR A 1 132 ? -17.773 -12.924 0.973 1.00 95.19 132 THR A C 1
ATOM 1060 O O . THR A 1 132 ? -17.894 -12.005 1.784 1.00 95.19 132 THR A O 1
ATOM 1063 N N . GLY A 1 133 ? -17.226 -12.755 -0.227 1.00 93.62 133 GLY A N 1
ATOM 1064 C CA . GLY A 1 1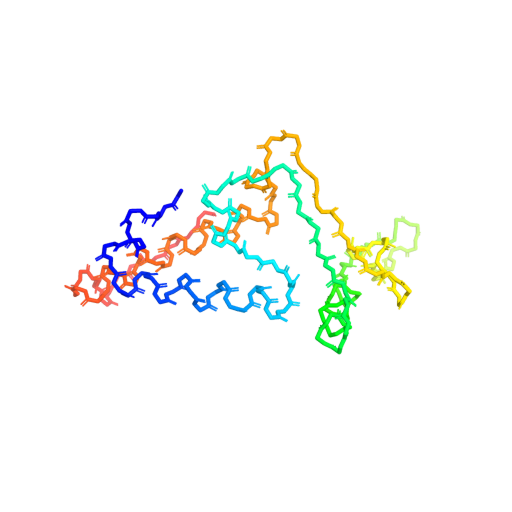33 ? -16.837 -11.468 -0.804 1.00 93.62 133 GLY A CA 1
ATOM 1065 C C . GLY A 1 133 ? -17.328 -11.391 -2.248 1.00 93.62 133 GLY A C 1
ATOM 1066 O O . GLY A 1 133 ? -17.438 -12.429 -2.901 1.00 93.62 133 GLY A O 1
ATOM 1067 N N . HIS A 1 134 ? -17.667 -10.185 -2.708 1.00 89.19 134 HIS A N 1
ATOM 1068 C CA . HIS A 1 134 ? -18.057 -9.932 -4.098 1.00 89.19 134 HIS A CA 1
ATOM 1069 C C . HIS A 1 134 ? -16.826 -9.827 -5.002 1.00 89.19 134 HIS A C 1
ATOM 1071 O O . HIS A 1 134 ? -15.888 -9.092 -4.623 1.00 89.19 134 HIS A O 1
#

Sequence (134 aa):
MGMDLYNSSPVAREVWDRADRHFVETYGISILKIVRENPRELTVHFGGEQGKRIRENYIAMTFETIDSETGDLKREPIFKSINQESSHYTFLSPNGLLAMTQFTQPALTLMEKASFEDMRSKGLVDSNSIFTGH

Foldseek 3Di:
DQVVVCVVPPLLVVLQVVVQVCCCQQAVDGLVCCVPPLAQKDKRFLDDPSSQNNLVSQQPAWDWDQDPPPRDIDIGRPCPPRDNPDGMDMDGHPRGPCPDPVSVVVNVVSSVVSVVSRCVVVVNDDPPDDDDDD

Secondary structure (DSSP, 8-state):
--HHHHHH-HHHHHHHHHHHHHHHHHHS--HHHHHHH--SEEEEE--HHHHHHHHHHHHH-EEEEE-TTT--EEEEES-TT--TT--EEEEE-TT-GGGSHHHHHHHHHHHHHHHHHHHHHTT-S-TT------